Protein AF-A0A350Y421-F1 (afdb_monomer)

Radius of gyration: 22.88 Å; Cα contacts (8 Å, |Δi|>4): 45; chains: 1; bounding box: 44×40×57 Å

Solvent-accessible surface area (backbone atoms only — not comparable to full-atom values): 7308 Å² total; per-residue (Å²): 141,87,90,86,80,80,91,67,82,86,80,60,93,60,77,85,77,58,59,69,68,58,53,52,52,53,55,50,51,51,52,51,52,51,50,55,52,59,71,67,49,72,84,76,67,90,46,72,76,54,51,53,57,47,66,56,67,69,56,80,90,55,58,66,71,58,42,49,53,53,43,51,51,44,53,49,50,54,44,48,71,77,36,75,83,66,50,66,92,56,38,40,86,40,72,45,96,90,72,48,81,44,78,29,40,71,76,74,40,53,87,66,64,126

Secondary structure (DSSP, 8-state):
-------S----GGGGSS-HHHHHHHHHHHHHHHHHHHHHS------HHHHHHHHHH-SSS--HHHHHHHHHHHHHHHHHHH-TT--GGGEEEEE-TTS-EEEEETTTTGGG--

Structure (mmCIF, N/CA/C/O backbone):
data_AF-A0A350Y421-F1
#
_entry.id   AF-A0A350Y421-F1
#
loop_
_atom_site.group_PDB
_atom_site.id
_atom_site.type_symbol
_atom_site.label_atom_id
_atom_site.label_alt_id
_atom_site.label_comp_id
_atom_site.label_asym_id
_atom_site.label_entity_id
_atom_site.label_seq_id
_atom_site.pdbx_PDB_ins_code
_atom_site.Cartn_x
_atom_site.Cartn_y
_atom_site.Cartn_z
_atom_site.occupancy
_atom_site.B_iso_or_equiv
_atom_site.auth_seq_id
_atom_site.auth_comp_id
_atom_site.auth_asym_id
_atom_site.auth_atom_id
_atom_site.pdbx_PDB_model_num
ATOM 1 N N . MET A 1 1 ? 1.666 15.807 -2.727 1.00 31.38 1 MET A N 1
ATOM 2 C CA . MET A 1 1 ? 0.442 16.176 -1.986 1.00 31.38 1 MET A CA 1
ATOM 3 C C . MET A 1 1 ? 0.302 15.202 -0.826 1.00 31.38 1 MET A C 1
ATOM 5 O O . MET A 1 1 ? -0.153 14.091 -1.042 1.00 31.38 1 MET A O 1
ATOM 9 N N . GLY A 1 2 ? 0.818 15.556 0.352 1.00 42.97 2 GLY A N 1
ATOM 10 C CA . GLY A 1 2 ? 0.787 14.702 1.540 1.00 42.97 2 GLY A CA 1
ATOM 11 C C . GLY A 1 2 ? 0.057 15.430 2.656 1.00 42.97 2 GLY A C 1
ATOM 12 O O . GLY A 1 2 ? 0.582 16.403 3.187 1.00 42.97 2 GLY A O 1
ATOM 13 N N . VAL A 1 3 ? -1.148 14.978 2.982 1.00 51.91 3 VAL A N 1
ATOM 14 C CA . VAL A 1 3 ? -1.947 15.485 4.101 1.00 51.91 3 VAL A CA 1
ATOM 15 C C . VAL A 1 3 ? -2.237 14.326 5.038 1.00 51.91 3 VAL A C 1
ATOM 17 O O . VAL A 1 3 ? -3.290 13.714 4.974 1.00 51.91 3 VAL A O 1
ATOM 20 N N . LEU A 1 4 ? -1.248 14.008 5.872 1.00 46.06 4 LEU A N 1
ATOM 21 C CA . LEU A 1 4 ? -1.462 13.570 7.250 1.00 46.06 4 LEU A CA 1
ATOM 22 C C . LEU A 1 4 ? -0.124 13.685 7.991 1.00 46.06 4 LEU A C 1
ATOM 24 O O . LEU A 1 4 ? 0.655 12.744 8.111 1.00 46.06 4 LEU A O 1
ATOM 28 N N . LYS A 1 5 ? 0.190 14.898 8.434 1.00 49.25 5 LYS A N 1
ATOM 29 C CA . LYS A 1 5 ? 1.196 15.118 9.467 1.00 49.25 5 LYS A CA 1
ATOM 30 C C . LYS A 1 5 ? 0.503 15.922 10.557 1.00 49.25 5 LYS A C 1
ATOM 32 O O . LYS A 1 5 ? -0.093 16.947 10.250 1.00 49.25 5 LYS A O 1
ATOM 37 N N . TYR A 1 6 ? 0.617 15.442 11.792 1.00 49.97 6 TYR A N 1
ATOM 38 C CA . TYR A 1 6 ? 0.220 16.108 13.039 1.00 4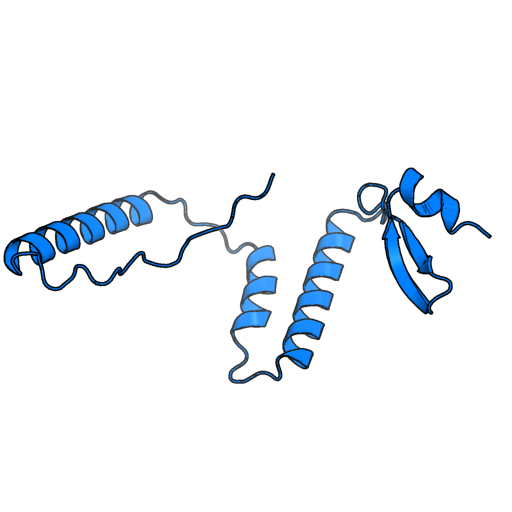9.97 6 TYR A CA 1
ATOM 39 C C . TYR A 1 6 ? -1.248 15.962 13.475 1.00 49.97 6 TYR A C 1
ATOM 41 O O . TYR A 1 6 ? -2.015 16.914 13.478 1.00 49.97 6 TYR A O 1
ATOM 49 N N . ALA A 1 7 ? -1.582 14.770 13.977 1.00 50.00 7 ALA A N 1
ATOM 50 C CA . ALA A 1 7 ? -2.584 14.595 15.035 1.00 50.00 7 ALA A CA 1
ATOM 51 C C . ALA A 1 7 ? -1.912 14.150 16.351 1.00 50.00 7 ALA A C 1
ATOM 53 O O . ALA A 1 7 ? -2.435 13.319 17.085 1.00 50.00 7 ALA A O 1
ATOM 54 N N . ALA A 1 8 ? -0.710 14.664 16.634 1.00 51.91 8 ALA A N 1
ATOM 55 C CA . ALA A 1 8 ? -0.136 14.559 17.970 1.00 51.91 8 ALA A CA 1
ATOM 56 C C . ALA A 1 8 ? -0.639 15.768 18.769 1.00 51.91 8 ALA A C 1
ATOM 58 O O . ALA A 1 8 ? -0.478 16.894 18.285 1.00 51.91 8 ALA A O 1
ATOM 59 N N . PRO A 1 9 ? -1.253 15.584 19.950 1.00 47.56 9 PRO A N 1
ATOM 60 C CA . PRO A 1 9 ? -1.621 16.718 20.777 1.00 47.56 9 PRO A CA 1
ATOM 61 C C . PRO A 1 9 ? -0.333 17.472 21.122 1.00 47.56 9 PRO A C 1
ATOM 63 O O . PRO A 1 9 ? 0.615 16.895 21.656 1.00 47.56 9 PRO A O 1
ATOM 66 N N . LEU A 1 10 ? -0.279 18.756 20.762 1.00 54.19 10 LEU A N 1
ATOM 67 C CA . LEU A 1 10 ? 0.818 19.671 21.078 1.00 54.19 10 LEU A CA 1
ATOM 68 C C . LEU A 1 10 ? 0.817 19.976 22.585 1.00 54.19 10 LEU A C 1
ATOM 70 O O . LEU A 1 10 ? 0.600 21.108 23.006 1.00 54.19 10 LEU A O 1
ATOM 74 N N . ILE A 1 11 ? 1.053 18.965 23.420 1.00 53.06 11 ILE A N 1
ATOM 75 C CA . ILE A 1 11 ? 1.320 19.154 24.845 1.00 53.06 11 ILE A CA 1
ATOM 76 C C . ILE A 1 11 ? 2.806 19.499 24.959 1.00 53.06 11 ILE A C 1
ATOM 78 O O . ILE A 1 11 ? 3.651 18.663 25.267 1.00 53.06 11 ILE A O 1
ATOM 82 N N . GLY A 1 12 ? 3.139 20.740 24.606 1.00 55.66 12 GLY A N 1
ATOM 83 C CA . GLY A 1 12 ? 4.460 21.299 24.869 1.00 55.66 12 GLY A CA 1
ATOM 84 C C . GLY A 1 12 ? 4.670 21.557 26.373 1.00 55.66 12 GLY A C 1
ATOM 85 O O . GLY A 1 12 ? 3.696 21.606 27.127 1.00 55.66 12 GLY A O 1
ATOM 86 N N . PRO A 1 13 ? 5.911 21.798 26.836 1.00 50.62 13 PRO A N 1
ATOM 87 C CA . PRO A 1 13 ? 6.268 21.957 28.256 1.00 50.62 13 PRO A CA 1
ATOM 88 C C . PRO A 1 13 ? 5.752 23.251 28.927 1.00 50.62 13 PRO A C 1
ATOM 90 O O . PRO A 1 13 ? 6.309 23.702 29.923 1.00 50.62 13 PRO A O 1
ATOM 93 N N . TRP A 1 14 ? 4.703 23.881 28.395 1.00 53.97 14 TRP A N 1
ATOM 94 C CA . TRP A 1 14 ? 4.178 25.175 28.851 1.00 53.97 14 TRP A CA 1
ATOM 95 C C . TRP A 1 14 ? 3.151 25.063 29.989 1.00 53.97 14 TRP A C 1
ATOM 97 O O . TRP A 1 14 ? 2.647 26.078 30.465 1.00 53.97 14 TRP A O 1
ATOM 107 N N . VAL A 1 15 ? 2.868 23.847 30.473 1.00 53.72 15 VAL A N 1
ATOM 108 C CA . VAL A 1 15 ? 1.918 23.583 31.576 1.00 53.72 15 VAL A CA 1
ATOM 109 C C . VAL A 1 15 ? 2.325 24.285 32.887 1.00 53.72 15 VAL A C 1
ATOM 111 O O . VAL A 1 15 ? 1.484 24.509 33.749 1.00 53.72 15 VAL A O 1
ATOM 114 N N . GLY A 1 16 ? 3.585 24.713 33.028 1.00 55.38 16 GLY A N 1
ATOM 115 C CA . GLY A 1 16 ? 4.054 25.470 34.194 1.00 55.38 16 GLY A CA 1
ATOM 116 C C . GLY A 1 16 ? 3.678 26.961 34.233 1.00 55.38 16 GLY A C 1
ATOM 117 O O . GLY A 1 16 ? 3.864 27.575 35.279 1.00 55.38 16 GLY A O 1
ATOM 118 N N . PHE A 1 17 ? 3.171 27.554 33.140 1.00 56.41 17 PHE A N 1
ATOM 119 C CA . PHE A 1 17 ? 2.982 29.015 33.022 1.00 56.41 17 PHE A CA 1
ATOM 120 C C . PHE A 1 17 ? 1.521 29.496 32.983 1.00 56.41 17 PHE A C 1
ATOM 122 O O . PHE A 1 17 ? 1.293 30.704 32.971 1.00 56.41 17 PHE A O 1
ATOM 129 N N . LEU A 1 18 ? 0.531 28.598 32.983 1.00 56.12 18 LEU A N 1
ATOM 130 C CA . LEU A 1 18 ? -0.888 28.967 32.899 1.00 56.12 18 LEU A CA 1
ATOM 131 C C . LEU A 1 18 ? -1.602 28.778 34.241 1.00 56.12 18 LEU A C 1
ATOM 133 O O . LEU A 1 18 ? -1.450 27.758 34.914 1.00 56.12 18 LEU A O 1
ATOM 137 N N . ASN A 1 19 ? -2.416 29.763 34.623 1.00 66.44 19 ASN A N 1
ATOM 138 C CA . ASN A 1 19 ? -3.286 29.678 35.790 1.00 66.44 19 ASN A CA 1
ATOM 139 C C . ASN A 1 19 ? -4.252 28.492 35.610 1.00 66.44 19 ASN A C 1
ATOM 141 O O . ASN A 1 19 ? -4.947 28.394 34.598 1.00 66.44 19 ASN A O 1
ATOM 145 N N . LYS A 1 20 ? -4.322 27.593 36.601 1.00 68.50 20 LYS A N 1
ATOM 146 C CA . LYS A 1 20 ? -5.156 26.375 36.579 1.00 68.50 20 LYS A CA 1
ATOM 147 C C . LYS A 1 20 ? -6.606 26.647 36.154 1.00 68.50 20 LYS A C 1
ATOM 149 O O . LYS A 1 20 ? -7.204 25.828 35.462 1.00 68.50 20 LYS A O 1
ATOM 154 N N . GLN A 1 21 ? -7.157 27.801 36.536 1.00 72.12 21 GLN A N 1
ATOM 155 C CA . GLN A 1 21 ? -8.521 28.194 36.173 1.00 72.12 21 GLN A CA 1
ATOM 156 C C . GLN A 1 21 ? -8.686 28.556 34.692 1.00 72.12 21 GLN A C 1
ATOM 158 O O . GLN A 1 21 ? -9.744 28.308 34.118 1.00 72.12 21 GLN A O 1
ATOM 163 N N . GLU A 1 22 ? -7.673 29.149 34.065 1.00 73.75 22 GLU A N 1
ATOM 164 C CA . GLU A 1 22 ? -7.706 29.493 32.639 1.00 73.75 22 GLU A CA 1
ATOM 165 C C . GLU A 1 22 ? -7.601 28.229 31.788 1.00 73.75 22 GLU A C 1
ATOM 167 O O . GLU A 1 22 ? -8.363 28.062 30.838 1.00 73.75 22 GLU A O 1
ATOM 172 N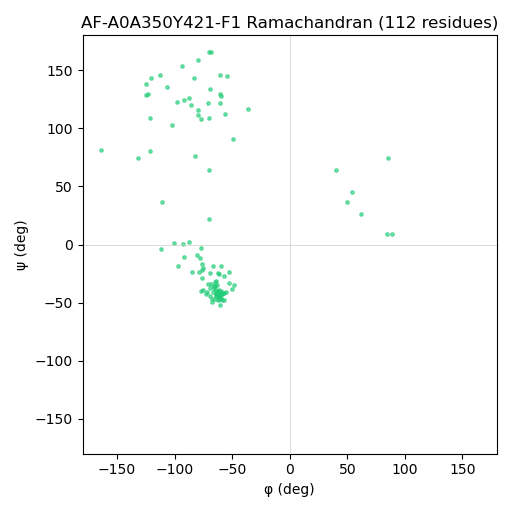 N . TYR A 1 23 ? -6.743 27.292 32.200 1.00 74.38 23 TYR A N 1
ATOM 173 C CA . TYR A 1 23 ? -6.631 25.984 31.562 1.00 74.38 23 TYR A CA 1
ATOM 174 C C . TYR A 1 23 ? -7.942 25.192 31.636 1.00 74.38 23 TYR A C 1
ATOM 176 O O . TYR A 1 23 ? -8.389 24.643 30.633 1.00 74.38 23 TYR A O 1
ATOM 184 N N . GLU A 1 24 ? -8.605 25.174 32.798 1.00 81.31 24 GLU A N 1
ATOM 185 C CA . GLU A 1 24 ? -9.884 24.473 32.955 1.00 81.31 24 GLU A CA 1
ATOM 186 C C . GLU A 1 24 ? -10.978 25.043 32.038 1.00 81.31 24 GLU A C 1
ATOM 188 O O . GLU A 1 24 ? -11.758 24.283 31.464 1.00 81.31 24 GLU A O 1
ATOM 193 N N . LYS A 1 25 ? -11.028 26.371 31.865 1.00 82.12 25 LYS A N 1
ATOM 194 C CA . LYS A 1 25 ? -11.990 27.022 30.961 1.00 82.12 25 LYS A CA 1
ATOM 195 C C . LYS A 1 25 ? -11.709 26.697 29.497 1.00 82.12 25 LYS A C 1
ATOM 197 O O . LYS A 1 25 ? -12.637 26.338 28.782 1.00 82.12 25 LYS A O 1
ATOM 202 N N . LE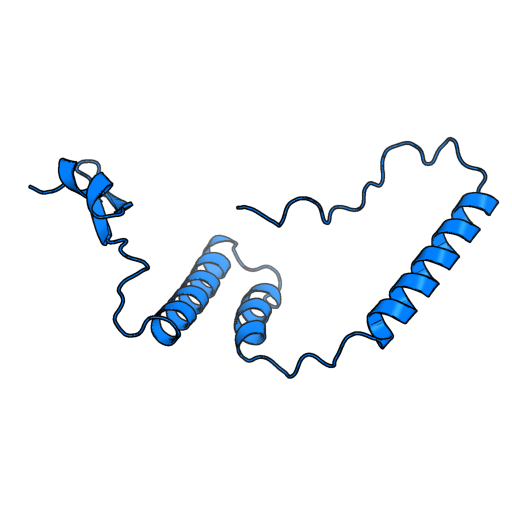U A 1 26 ? -10.448 26.790 29.071 1.00 81.81 26 LEU A N 1
ATOM 203 C CA . LEU A 1 26 ? -10.042 26.434 27.708 1.00 81.81 26 LEU A CA 1
ATOM 204 C C . LEU A 1 26 ? -10.392 24.975 27.401 1.00 81.81 26 LEU A C 1
ATOM 206 O O . LEU A 1 26 ? -11.053 24.691 26.409 1.00 81.81 26 LEU A O 1
ATOM 210 N N . PHE A 1 27 ? -10.051 24.069 28.315 1.00 83.12 27 PHE A N 1
ATOM 211 C CA . PHE A 1 27 ? -10.318 22.646 28.151 1.00 83.12 27 PHE A CA 1
ATOM 212 C C . PHE A 1 27 ? -11.821 22.325 28.095 1.00 83.12 27 PHE A C 1
ATOM 214 O O . PHE A 1 27 ? -12.251 21.490 27.301 1.00 83.12 27 PHE A O 1
ATOM 221 N N . LYS A 1 28 ? -12.646 23.003 28.905 1.00 86.12 28 LYS A N 1
ATOM 222 C CA . LYS A 1 28 ? -14.112 22.863 28.852 1.00 86.12 28 LYS A CA 1
ATOM 223 C C . LYS A 1 28 ? -14.690 23.336 27.518 1.00 86.12 28 LYS A C 1
ATOM 225 O O . LYS A 1 28 ? -15.522 22.626 26.957 1.00 86.12 28 LYS A O 1
ATOM 230 N N . ASN A 1 29 ? -14.221 24.472 27.006 1.00 86.75 29 ASN A N 1
ATOM 231 C CA . ASN A 1 29 ? -14.657 25.000 25.712 1.00 86.75 29 ASN A CA 1
ATOM 232 C C . ASN A 1 29 ? -14.285 24.052 24.563 1.00 86.75 29 ASN A C 1
ATOM 234 O O . ASN A 1 29 ? -15.115 23.787 23.697 1.00 86.75 29 ASN A O 1
ATOM 238 N N . ASP A 1 30 ? -13.071 23.495 24.581 1.00 82.69 30 ASP A N 1
ATOM 239 C CA . ASP A 1 30 ? -12.624 22.536 23.564 1.00 82.69 30 ASP A CA 1
ATOM 240 C C . ASP A 1 30 ? -13.476 21.261 23.574 1.00 82.69 30 ASP A C 1
ATOM 242 O O . ASP A 1 30 ? -13.855 20.751 22.519 1.00 82.69 30 ASP A O 1
ATOM 246 N N . ILE A 1 31 ? -13.833 20.756 24.762 1.00 92.12 31 ILE A N 1
ATOM 247 C CA . ILE A 1 31 ? -14.738 19.605 24.888 1.00 92.12 31 ILE A CA 1
ATOM 248 C C . ILE A 1 31 ? -16.113 19.921 24.297 1.00 92.12 31 ILE A C 1
ATOM 250 O O . ILE A 1 31 ? -16.692 19.074 23.617 1.00 92.12 31 ILE A O 1
ATOM 254 N N . GLU A 1 32 ? -16.662 21.101 24.578 1.00 91.00 32 GLU A N 1
ATOM 255 C CA . GLU A 1 32 ? -17.976 21.510 24.079 1.00 91.00 32 GLU A CA 1
ATOM 256 C C . GLU A 1 32 ? -17.979 21.638 22.553 1.00 91.00 32 GLU A C 1
ATOM 258 O O . GLU A 1 32 ? -18.820 21.031 21.889 1.00 91.00 32 GLU A O 1
ATOM 263 N N . LEU A 1 33 ? -16.962 22.296 21.993 1.00 90.56 33 LEU A N 1
ATOM 264 C CA . LEU A 1 33 ? -16.766 22.399 20.550 1.00 90.56 33 LEU A CA 1
ATOM 265 C C . LEU A 1 33 ? -16.661 21.018 19.892 1.00 90.56 33 LEU A C 1
ATOM 267 O O . LEU A 1 33 ? -17.330 20.748 18.895 1.00 90.56 33 LEU A O 1
ATOM 271 N N . MET A 1 34 ? -15.848 20.121 20.456 1.00 88.19 34 MET A N 1
ATOM 272 C CA . MET A 1 34 ? -15.667 18.777 19.907 1.00 88.19 34 MET A CA 1
ATOM 273 C C . MET A 1 34 ? -16.950 17.948 19.982 1.00 88.19 34 MET A C 1
ATOM 275 O O . MET A 1 34 ? -17.233 17.192 19.054 1.00 88.19 34 MET A O 1
ATOM 279 N N . LYS A 1 35 ? -17.761 18.110 21.036 1.00 88.81 35 LYS A N 1
ATOM 280 C CA . LYS A 1 35 ? -19.087 17.479 21.123 1.00 88.81 35 LYS A CA 1
ATOM 281 C C . LYS A 1 35 ? -20.029 17.992 20.043 1.00 88.81 35 LYS A C 1
ATOM 283 O O . LYS A 1 35 ? -20.703 17.183 19.412 1.00 88.81 35 LYS A O 1
ATOM 288 N N . GLU A 1 36 ? -20.068 19.301 19.808 1.00 91.00 36 GLU A N 1
ATOM 289 C CA . GLU A 1 36 ? -20.895 19.870 18.742 1.00 91.00 36 GLU A CA 1
ATOM 290 C C . GLU A 1 36 ? -20.443 19.410 17.356 1.00 91.00 36 GLU A C 1
ATOM 292 O O . GLU A 1 36 ? -21.279 19.078 16.515 1.00 91.00 36 GLU A O 1
ATOM 297 N N . MET A 1 37 ? -19.130 19.353 17.112 1.00 85.00 37 MET A N 1
ATOM 298 C CA . MET A 1 37 ? -18.589 18.824 15.861 1.00 85.00 37 MET A CA 1
ATOM 299 C C . MET A 1 37 ? -18.962 17.352 15.688 1.00 85.00 37 MET A C 1
ATOM 301 O O . MET A 1 37 ? -19.485 16.993 14.638 1.00 85.00 37 MET A O 1
ATOM 305 N N . ALA A 1 38 ? -18.771 16.524 16.720 1.00 83.62 38 ALA A N 1
ATOM 306 C CA . ALA A 1 38 ? -19.136 15.111 16.691 1.00 83.62 38 ALA A CA 1
ATOM 307 C C . ALA A 1 38 ? -20.637 14.900 16.436 1.00 83.62 38 ALA A C 1
ATOM 309 O O . ALA A 1 38 ? -20.998 14.032 15.652 1.00 83.62 38 ALA A O 1
ATOM 310 N N . ALA A 1 39 ? -21.502 15.727 17.030 1.00 85.81 39 ALA A N 1
ATOM 311 C CA . ALA A 1 39 ? -22.950 15.659 16.831 1.00 85.81 39 ALA A CA 1
ATOM 312 C C . ALA A 1 39 ? -23.402 16.076 15.419 1.00 85.81 39 ALA A C 1
ATOM 314 O O . ALA A 1 39 ? -24.481 15.684 14.981 1.00 85.81 39 ALA A O 1
ATOM 315 N N . LYS A 1 40 ? -22.607 16.893 14.715 1.00 87.31 40 LYS A N 1
ATOM 316 C CA . LYS A 1 40 ? -22.892 17.331 13.338 1.00 87.31 40 LYS A CA 1
ATOM 317 C C . LYS A 1 40 ? -22.281 16.427 12.273 1.00 87.31 40 LYS A C 1
ATOM 319 O O . LYS A 1 40 ? -22.588 16.611 11.094 1.00 87.31 40 LYS A O 1
ATOM 324 N N . LEU A 1 41 ? -21.400 15.503 12.648 1.00 79.19 41 LEU A N 1
ATOM 325 C CA . LEU A 1 41 ? -20.860 14.548 11.694 1.00 79.19 41 LEU A CA 1
ATOM 326 C C . LEU A 1 41 ? -21.978 13.583 11.276 1.00 79.19 41 LEU A C 1
ATOM 328 O O . LEU A 1 41 ? -22.716 13.103 12.135 1.00 79.19 41 LEU A O 1
ATOM 332 N N . PRO A 1 42 ? -22.138 13.314 9.969 1.00 78.12 42 PRO A N 1
ATOM 333 C CA . PRO A 1 42 ? -23.068 12.289 9.525 1.00 78.12 42 PRO A CA 1
ATOM 334 C C . PRO A 1 42 ? -22.643 10.941 10.109 1.00 78.12 42 PRO A C 1
ATOM 336 O O . PRO A 1 42 ? -21.443 10.668 10.211 1.00 78.12 42 PRO A O 1
ATOM 339 N N . ASP A 1 43 ? -23.615 10.087 10.434 1.00 72.44 43 ASP A N 1
ATOM 340 C CA . ASP A 1 43 ? -23.332 8.681 10.702 1.00 72.44 43 ASP A CA 1
ATOM 341 C C . ASP A 1 43 ? -22.624 8.119 9.471 1.00 72.44 43 ASP A C 1
ATOM 343 O O . ASP A 1 43 ? -23.196 8.050 8.381 1.00 72.44 43 ASP A O 1
ATOM 347 N N . ILE A 1 44 ? -21.345 7.783 9.628 1.00 63.72 44 ILE A N 1
ATOM 348 C CA . ILE A 1 44 ? -20.588 7.112 8.582 1.00 63.72 44 ILE A CA 1
ATOM 349 C C . ILE A 1 44 ? -21.188 5.704 8.533 1.00 63.72 44 ILE A C 1
ATOM 351 O O . ILE A 1 44 ? -21.007 4.958 9.500 1.00 63.72 44 ILE A O 1
ATOM 355 N N . PRO A 1 45 ? -21.946 5.335 7.478 1.00 59.53 45 PRO A N 1
ATOM 356 C CA . PRO A 1 45 ? -22.474 3.982 7.367 1.00 59.53 45 PRO A CA 1
ATOM 357 C C . PRO A 1 45 ? -21.304 3.009 7.473 1.00 59.53 45 PRO A C 1
ATOM 359 O O . PRO A 1 45 ? -20.218 3.349 7.002 1.00 59.53 45 PRO A O 1
ATOM 362 N N . ASP A 1 46 ? -21.527 1.847 8.100 1.00 54.69 46 ASP A N 1
ATOM 363 C CA . ASP A 1 46 ? -20.538 0.775 8.277 1.00 54.69 46 ASP A CA 1
ATOM 364 C C . ASP A 1 46 ? -19.873 0.481 6.930 1.00 54.69 46 ASP A C 1
ATOM 366 O O . ASP A 1 46 ? -20.385 -0.249 6.078 1.00 54.69 46 ASP A O 1
ATOM 370 N N . CYS A 1 47 ? -18.770 1.178 6.684 1.00 48.59 47 CYS A N 1
ATOM 371 C CA . CYS A 1 47 ? -18.084 1.127 5.422 1.00 48.59 47 CYS A CA 1
ATOM 372 C C . CYS A 1 47 ? -17.287 -0.161 5.517 1.00 48.59 47 CYS A C 1
ATOM 374 O O . CYS A 1 47 ? -16.421 -0.280 6.383 1.00 48.59 47 CYS A O 1
ATOM 376 N N . ASN A 1 48 ? -17.579 -1.146 4.669 1.00 54.41 48 ASN A N 1
ATOM 377 C CA . ASN A 1 48 ? -16.802 -2.389 4.649 1.00 54.41 48 ASN A CA 1
ATOM 378 C C . ASN A 1 48 ? -15.289 -2.112 4.498 1.00 54.41 48 ASN A C 1
ATOM 380 O O . ASN A 1 48 ? -14.476 -2.886 4.998 1.00 54.41 48 ASN A O 1
ATOM 384 N N . ASP A 1 49 ? -14.921 -0.957 3.932 1.00 51.94 49 ASP A N 1
ATOM 385 C CA . ASP A 1 49 ? -13.547 -0.458 3.841 1.00 51.94 49 ASP A CA 1
ATOM 386 C C . ASP A 1 49 ? -12.907 -0.169 5.225 1.00 51.94 49 ASP A C 1
ATOM 388 O O . ASP A 1 49 ? -11.704 -0.357 5.401 1.00 51.94 49 ASP A O 1
ATOM 392 N N . LEU A 1 50 ? -13.689 0.231 6.241 1.00 51.97 50 LEU A N 1
ATOM 393 C CA . LEU A 1 50 ? -13.223 0.446 7.622 1.00 51.97 50 LEU A CA 1
ATOM 394 C C . LEU A 1 50 ? -13.000 -0.868 8.384 1.00 51.97 50 LEU A C 1
ATOM 396 O O . LEU A 1 50 ? -12.135 -0.919 9.261 1.00 51.97 50 LEU A O 1
ATOM 400 N N . LYS A 1 51 ? -13.730 -1.941 8.046 1.00 50.19 51 LYS A N 1
ATOM 401 C CA . LYS A 1 51 ? -13.515 -3.265 8.659 1.00 50.19 51 LYS A CA 1
ATOM 402 C C . LYS A 1 51 ? -12.134 -3.815 8.346 1.00 50.19 51 LYS A C 1
ATOM 404 O O . LYS A 1 51 ? -11.535 -4.420 9.225 1.00 50.19 51 LYS A O 1
ATOM 409 N N . LEU A 1 52 ? -11.608 -3.536 7.153 1.00 50.12 52 LEU A N 1
ATOM 410 C CA . LEU A 1 52 ? -10.250 -3.912 6.756 1.00 50.12 52 LEU A CA 1
ATOM 411 C C . LEU A 1 52 ? -9.187 -3.311 7.691 1.00 50.12 52 LEU A C 1
ATOM 413 O O . LEU A 1 52 ? -8.241 -3.988 8.094 1.00 50.12 52 LEU A O 1
ATOM 417 N N . VAL A 1 53 ? -9.370 -2.041 8.062 1.00 50.81 53 VAL A N 1
ATOM 418 C CA . VAL A 1 53 ? -8.464 -1.305 8.956 1.00 50.81 53 VAL A CA 1
ATOM 419 C C . VAL A 1 53 ? -8.659 -1.749 10.408 1.00 50.81 53 VAL A C 1
ATOM 421 O O . VAL A 1 53 ? -7.684 -1.945 11.130 1.00 50.81 53 VAL A O 1
ATOM 424 N N . ALA A 1 54 ? -9.905 -1.992 10.823 1.00 49.22 54 ALA A N 1
ATOM 425 C CA . ALA A 1 54 ? -10.230 -2.470 12.164 1.00 49.22 54 ALA A CA 1
ATOM 426 C C . ALA A 1 54 ? -9.699 -3.892 12.430 1.00 49.22 54 ALA A C 1
ATOM 428 O O . ALA A 1 54 ? -9.186 -4.168 13.513 1.00 49.22 54 ALA A O 1
ATOM 429 N N . THR A 1 55 ? -9.733 -4.797 11.444 1.00 50.16 55 THR A N 1
ATOM 430 C CA . THR A 1 55 ? -9.133 -6.135 11.592 1.00 50.16 55 THR A CA 1
ATOM 431 C C . THR A 1 55 ? -7.626 -6.096 11.842 1.00 50.16 55 THR A C 1
ATOM 433 O O . THR A 1 55 ? -7.105 -7.008 12.478 1.00 50.16 55 THR A O 1
ATOM 436 N N . ALA A 1 56 ? -6.931 -5.040 11.408 1.00 49.72 56 ALA A N 1
ATOM 437 C CA . ALA A 1 56 ? -5.512 -4.859 11.701 1.00 49.72 56 ALA A CA 1
ATOM 438 C C . ALA A 1 56 ? -5.255 -4.329 13.127 1.00 49.72 56 ALA A C 1
ATOM 440 O O . ALA A 1 56 ? -4.180 -4.565 13.667 1.00 49.72 56 ALA A O 1
ATOM 441 N N . SER A 1 57 ? -6.223 -3.646 13.756 1.00 45.00 57 SER A N 1
ATOM 442 C CA . SER A 1 57 ? -6.036 -3.003 15.067 1.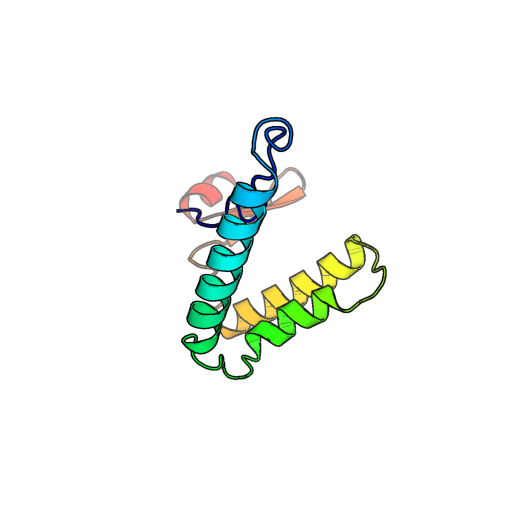00 45.00 57 SER A CA 1
ATOM 443 C C . SER A 1 57 ? -6.521 -3.815 16.275 1.00 45.00 57 SER A C 1
ATOM 445 O O . SER A 1 57 ? -6.135 -3.496 17.394 1.00 45.00 57 SER A O 1
ATOM 447 N N . TYR A 1 58 ? -7.383 -4.826 16.092 1.00 43.59 58 TYR A N 1
ATOM 448 C CA . TYR A 1 58 ? -8.002 -5.580 17.203 1.00 43.59 58 TYR A CA 1
ATOM 449 C C . TYR A 1 58 ? -7.265 -6.852 17.640 1.00 43.59 58 TYR A C 1
ATOM 451 O O . TYR A 1 58 ? -7.716 -7.523 18.570 1.00 43.59 58 TYR A O 1
ATOM 459 N N . LEU A 1 59 ? -6.140 -7.201 17.019 1.00 43.62 59 LEU A N 1
ATOM 460 C CA . LEU A 1 59 ? -5.306 -8.270 17.554 1.00 43.62 59 LEU A CA 1
ATOM 461 C C . LEU A 1 59 ? -4.480 -7.687 18.700 1.00 43.62 59 LEU A C 1
ATOM 463 O O . LEU A 1 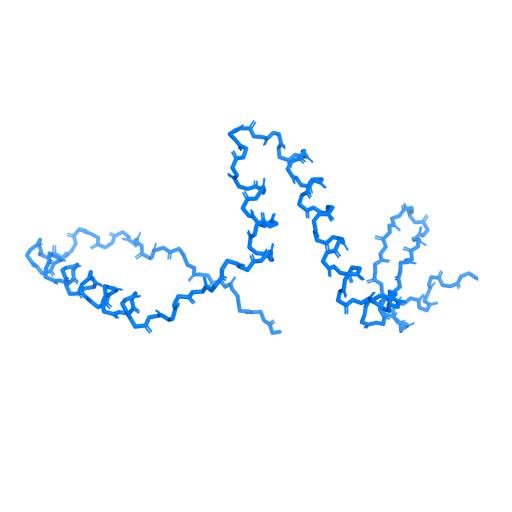59 ? -3.646 -6.815 18.501 1.00 43.62 59 LEU A O 1
ATOM 467 N N . ALA A 1 60 ? -4.792 -8.121 19.917 1.00 46.38 60 ALA A N 1
ATOM 468 C CA . ALA A 1 60 ? -3.959 -7.909 21.085 1.00 46.38 60 ALA A CA 1
ATOM 469 C C . ALA A 1 60 ? -2.590 -8.567 20.847 1.00 46.38 60 ALA A C 1
ATOM 471 O O . ALA A 1 60 ? -2.531 -9.722 20.435 1.00 46.38 60 ALA A O 1
ATOM 472 N N . ASP A 1 61 ? -1.533 -7.791 21.076 1.00 50.91 61 ASP A N 1
ATOM 473 C CA . ASP A 1 61 ? -0.114 -8.134 20.908 1.00 50.91 61 ASP A CA 1
ATOM 474 C C . ASP A 1 61 ? 0.235 -8.979 19.665 1.00 50.91 61 ASP A C 1
ATOM 476 O O . ASP A 1 61 ? 0.645 -10.139 19.766 1.00 50.91 61 ASP A O 1
ATOM 480 N N . PRO A 1 62 ? 0.031 -8.437 18.459 1.00 45.47 62 PRO A N 1
ATOM 481 C CA . PRO A 1 62 ? 0.357 -9.144 17.247 1.00 45.47 62 PRO A CA 1
ATOM 482 C C . PRO A 1 62 ? 1.789 -8.785 16.844 1.00 45.47 62 PRO A C 1
ATOM 484 O O . PRO A 1 62 ? 2.126 -7.611 16.683 1.00 45.47 62 PRO A O 1
ATOM 487 N N . ASP A 1 63 ? 2.617 -9.819 16.693 1.00 47.91 63 ASP A N 1
ATOM 488 C CA . ASP A 1 63 ? 3.932 -9.744 16.058 1.00 47.91 63 ASP A CA 1
ATOM 489 C C . ASP A 1 63 ? 3.868 -8.747 14.882 1.00 47.91 63 ASP A C 1
ATOM 491 O O . ASP A 1 63 ? 3.042 -8.953 13.978 1.00 47.91 63 ASP A O 1
ATOM 495 N N . PRO A 1 64 ? 4.624 -7.630 14.920 1.00 51.34 64 PRO A N 1
ATOM 496 C CA . PRO A 1 64 ? 4.495 -6.554 13.940 1.00 51.34 64 PRO A CA 1
ATOM 497 C C . PRO A 1 64 ? 4.606 -7.073 12.501 1.00 51.34 64 PRO A C 1
ATOM 499 O O . PRO A 1 64 ? 3.863 -6.611 11.632 1.00 51.34 64 PRO A O 1
ATOM 502 N N . ASP A 1 65 ? 5.412 -8.115 12.284 1.00 54.72 65 ASP A N 1
ATOM 503 C CA . ASP A 1 65 ? 5.597 -8.759 10.983 1.00 54.72 65 ASP A CA 1
ATOM 504 C C . ASP A 1 65 ? 4.323 -9.501 10.511 1.00 54.72 65 ASP A C 1
ATOM 506 O O . ASP A 1 65 ? 3.993 -9.532 9.319 1.00 54.72 65 ASP A O 1
ATOM 510 N N . TYR A 1 66 ? 3.545 -10.073 11.438 1.00 52.34 66 TYR A N 1
ATOM 511 C CA . TYR A 1 66 ? 2.296 -10.781 11.135 1.00 52.34 66 TYR A CA 1
ATOM 512 C C . TYR A 1 66 ? 1.133 -9.821 10.838 1.00 52.34 66 TYR A C 1
ATOM 514 O O . TYR A 1 66 ? 0.348 -10.063 9.909 1.00 52.34 66 TYR A O 1
ATOM 522 N N . VAL A 1 67 ? 1.033 -8.713 11.587 1.00 54.84 67 VAL A N 1
ATOM 523 C CA . VAL A 1 67 ? 0.044 -7.646 11.325 1.00 54.84 67 VAL A CA 1
ATOM 524 C C . VAL A 1 67 ? 0.275 -7.038 9.959 1.00 54.84 67 VAL A C 1
ATOM 526 O O . VAL A 1 67 ? -0.679 -6.828 9.207 1.00 54.84 67 VAL A O 1
ATOM 529 N N . GLU A 1 68 ? 1.543 -6.785 9.632 1.00 63.47 68 GLU A N 1
ATOM 530 C CA . GLU A 1 68 ? 1.929 -6.175 8.372 1.00 63.47 68 GLU A CA 1
ATOM 531 C C . GLU A 1 68 ? 1.486 -7.059 7.203 1.00 63.47 68 GLU A C 1
ATOM 533 O O . GLU A 1 68 ? 0.814 -6.587 6.286 1.00 63.47 68 GLU A O 1
ATOM 538 N N . GLY A 1 69 ? 1.702 -8.376 7.289 1.00 73.50 69 GLY A N 1
ATOM 539 C CA . GLY A 1 69 ? 1.226 -9.316 6.275 1.00 73.50 69 GLY A CA 1
ATOM 540 C C . GLY A 1 69 ? -0.299 -9.314 6.087 1.00 73.50 69 GLY A C 1
ATOM 541 O O . GLY A 1 69 ? -0.779 -9.373 4.951 1.00 73.50 69 GLY A O 1
ATOM 542 N N . ALA A 1 70 ? -1.082 -9.254 7.169 1.00 76.81 70 ALA A N 1
ATOM 543 C CA . ALA A 1 70 ? -2.547 -9.227 7.093 1.00 76.81 70 ALA A CA 1
ATOM 544 C C . ALA A 1 70 ? -3.077 -7.908 6.511 1.00 76.81 70 ALA A C 1
ATOM 546 O O . ALA A 1 70 ? -3.927 -7.929 5.617 1.00 76.81 70 ALA A O 1
ATOM 547 N N . ALA A 1 71 ? -2.525 -6.777 6.953 1.00 76.81 71 ALA A N 1
ATOM 548 C CA . ALA A 1 71 ? -2.864 -5.459 6.433 1.00 76.81 71 ALA A CA 1
ATOM 549 C C . ALA A 1 71 ? -2.505 -5.326 4.943 1.00 76.81 71 ALA A C 1
ATOM 551 O O . ALA A 1 71 ? -3.307 -4.813 4.162 1.00 76.81 71 ALA A O 1
ATOM 552 N N . LEU A 1 72 ? -1.354 -5.861 4.517 1.00 80.06 72 LEU A N 1
ATOM 553 C CA . LEU A 1 72 ? -0.942 -5.881 3.109 1.00 80.06 72 LEU A CA 1
ATOM 554 C C . LEU A 1 72 ? -1.871 -6.736 2.236 1.00 80.06 72 LEU A C 1
ATOM 556 O O . LEU A 1 72 ? -2.146 -6.359 1.096 1.00 80.06 72 LEU A O 1
ATOM 560 N N . ARG A 1 73 ? -2.401 -7.854 2.755 1.00 83.88 73 ARG A N 1
ATOM 561 C CA . ARG A 1 73 ? -3.423 -8.651 2.049 1.00 83.88 73 ARG A CA 1
ATOM 562 C C . ARG A 1 73 ? -4.740 -7.889 1.907 1.00 83.88 73 ARG A C 1
ATOM 564 O O . ARG A 1 73 ? -5.326 -7.919 0.829 1.00 83.88 73 ARG A O 1
ATOM 571 N N . GLY A 1 74 ? -5.161 -7.171 2.948 1.00 85.81 74 GLY A N 1
ATOM 572 C CA . GLY A 1 74 ? -6.321 -6.281 2.876 1.00 85.81 74 GLY A CA 1
ATOM 573 C C . GLY A 1 74 ? -6.123 -5.184 1.829 1.00 85.81 74 GLY A C 1
ATOM 574 O O . GLY A 1 74 ? -6.924 -5.044 0.908 1.00 85.81 74 GLY A O 1
ATOM 575 N N . LEU A 1 75 ? -5.003 -4.460 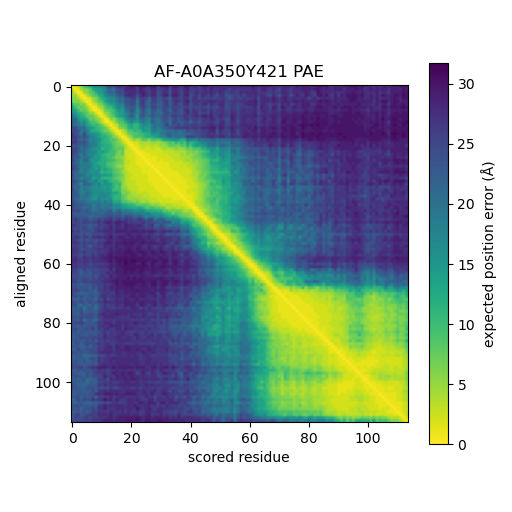1.897 1.00 82.94 75 LEU A N 1
ATOM 576 C CA . LEU A 1 75 ? -4.662 -3.437 0.908 1.00 82.94 75 LEU A CA 1
ATOM 577 C C . LEU A 1 75 ? -4.649 -4.007 -0.516 1.00 82.94 75 LEU A C 1
ATOM 579 O O . LEU A 1 75 ? -5.152 -3.369 -1.437 1.00 82.94 75 LEU A O 1
ATOM 583 N N . ARG A 1 76 ? -4.112 -5.218 -0.704 1.00 84.69 76 ARG A N 1
ATOM 584 C CA . ARG A 1 76 ? -4.119 -5.885 -2.006 1.00 84.69 76 ARG A CA 1
ATOM 585 C C . ARG A 1 76 ? -5.538 -6.138 -2.510 1.00 84.69 76 ARG A C 1
ATOM 587 O O . ARG A 1 76 ? -5.812 -5.816 -3.661 1.00 84.69 76 ARG A O 1
ATOM 594 N N . GLN A 1 77 ? -6.417 -6.657 -1.658 1.00 88.38 77 GLN A N 1
ATOM 595 C CA . GLN A 1 77 ? -7.814 -6.898 -2.008 1.00 88.38 77 GLN A CA 1
ATOM 596 C C . GLN A 1 77 ? -8.525 -5.598 -2.406 1.00 88.38 77 GLN A C 1
ATOM 598 O O . GLN A 1 77 ? -9.164 -5.551 -3.453 1.00 88.38 77 GLN A O 1
ATOM 603 N N . LEU A 1 78 ? -8.348 -4.524 -1.629 1.00 87.56 78 LEU A N 1
ATOM 604 C CA . LEU A 1 78 ? -8.918 -3.214 -1.952 1.00 87.56 78 LEU A CA 1
ATOM 605 C C . LEU A 1 78 ? -8.445 -2.717 -3.324 1.00 87.56 78 LEU A C 1
ATOM 607 O O . LEU A 1 78 ? -9.229 -2.175 -4.101 1.00 87.56 78 LEU A O 1
ATOM 611 N N . LEU A 1 79 ? -7.161 -2.892 -3.637 1.00 85.56 79 LEU A N 1
ATOM 612 C CA . LEU A 1 79 ? -6.634 -2.485 -4.933 1.00 85.56 79 LEU A CA 1
ATOM 613 C C . LEU A 1 79 ? -7.154 -3.365 -6.076 1.00 85.56 79 LEU A C 1
ATOM 615 O O . LEU A 1 79 ? -7.450 -2.825 -7.135 1.00 85.56 79 LEU A O 1
ATOM 619 N N . ASP A 1 80 ? -7.313 -4.674 -5.869 1.00 87.81 80 ASP A N 1
ATOM 620 C CA . ASP A 1 80 ? -7.908 -5.570 -6.869 1.00 87.81 80 ASP A CA 1
ATOM 621 C C . ASP A 1 80 ? -9.392 -5.215 -7.135 1.00 87.81 80 ASP A C 1
ATOM 623 O O . ASP A 1 80 ? -9.862 -5.324 -8.267 1.00 87.81 80 ASP A O 1
ATOM 627 N N . GLU A 1 81 ? -10.122 -4.718 -6.130 1.00 88.38 81 GLU A N 1
ATOM 628 C CA . GLU A 1 81 ? -11.499 -4.224 -6.285 1.00 88.38 81 GLU A CA 1
ATOM 629 C C . GLU A 1 81 ? -11.575 -2.880 -7.029 1.00 88.38 81 GLU A C 1
ATOM 631 O O . GLU A 1 81 ? -12.456 -2.677 -7.869 1.00 88.38 81 GLU A O 1
ATOM 636 N N . LYS A 1 82 ? -10.676 -1.937 -6.717 1.00 87.62 82 LYS A N 1
ATOM 637 C CA . LYS A 1 82 ? -10.689 -0.581 -7.301 1.00 87.62 82 LYS A CA 1
ATOM 638 C C . LYS A 1 82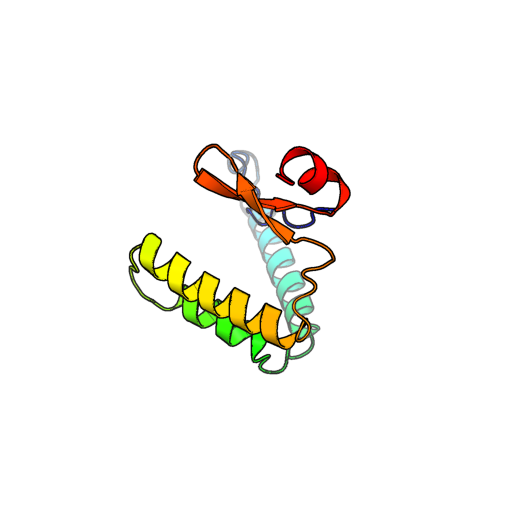 ? -9.979 -0.494 -8.651 1.00 87.62 82 LYS A C 1
ATOM 640 O O . LYS A 1 82 ? -10.301 0.394 -9.439 1.00 87.62 82 LYS A O 1
ATOM 645 N N . ASP A 1 83 ? -9.054 -1.404 -8.932 1.00 89.62 83 ASP A N 1
ATOM 646 C CA . ASP A 1 83 ? -8.350 -1.529 -10.207 1.00 89.62 83 ASP A CA 1
ATOM 647 C C . ASP A 1 83 ? -8.349 -2.990 -10.699 1.00 89.62 83 ASP A C 1
ATOM 649 O O . ASP A 1 83 ? -7.315 -3.663 -10.679 1.00 89.62 83 ASP A O 1
ATOM 653 N N . PRO A 1 84 ? -9.498 -3.490 -11.200 1.00 88.56 84 PRO A N 1
ATOM 654 C CA . PRO A 1 84 ? -9.615 -4.873 -11.671 1.00 88.56 84 PRO A CA 1
ATOM 655 C C . PRO A 1 84 ? -8.696 -5.199 -12.851 1.00 88.56 84 PRO A C 1
ATOM 657 O O . PRO A 1 84 ? -8.352 -6.354 -13.086 1.00 88.56 84 PRO A O 1
ATOM 660 N N . GLN A 1 85 ? -8.315 -4.178 -13.622 1.00 87.50 85 GLN A N 1
ATOM 661 C CA . GLN A 1 85 ? -7.389 -4.317 -14.744 1.00 87.50 85 GLN A CA 1
ATOM 662 C C . GLN A 1 85 ? -5.930 -4.360 -14.287 1.00 87.50 85 GLN A C 1
ATOM 664 O O . GLN A 1 85 ? -5.057 -4.661 -15.100 1.00 87.50 85 GLN A O 1
ATOM 669 N N . GLN A 1 86 ? -5.666 -4.085 -13.004 1.00 86.44 86 GLN A N 1
ATOM 670 C CA . GLN A 1 86 ? -4.336 -4.099 -12.412 1.00 86.44 86 G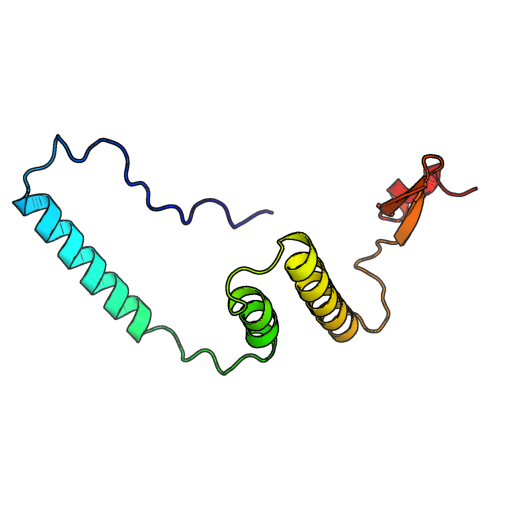LN A CA 1
ATOM 671 C C . GLN A 1 86 ? -3.368 -3.201 -13.195 1.00 86.44 86 GLN A C 1
ATOM 673 O O . GLN A 1 86 ? -2.236 -3.579 -13.508 1.00 86.44 86 GLN A O 1
ATOM 678 N N . ASN A 1 87 ? -3.832 -1.998 -13.536 1.00 86.12 87 ASN A N 1
ATOM 679 C CA . ASN A 1 87 ? -3.026 -0.977 -14.195 1.00 86.12 87 ASN A CA 1
ATOM 680 C C . ASN A 1 87 ? -2.062 -0.283 -13.214 1.00 86.12 87 ASN A C 1
ATOM 682 O O . ASN A 1 87 ? -1.071 0.306 -13.647 1.00 86.12 87 ASN A O 1
ATOM 686 N N . TRP A 1 88 ? -2.354 -0.324 -11.911 1.00 86.12 88 TRP A N 1
ATOM 687 C CA . TRP A 1 88 ? -1.602 0.253 -10.792 1.00 86.12 88 TRP A CA 1
ATOM 688 C C . TRP A 1 88 ? -1.233 1.722 -11.008 1.00 86.12 88 TRP A C 1
ATOM 690 O O . TRP A 1 88 ? -0.123 2.152 -10.696 1.00 86.12 88 TRP A O 1
ATOM 700 N N . GLY A 1 89 ? -2.128 2.495 -11.631 1.00 84.25 89 GLY A N 1
ATOM 701 C CA . GLY A 1 89 ? -1.848 3.889 -11.995 1.00 84.25 89 GLY A CA 1
ATOM 702 C C . GLY A 1 89 ? -0.686 4.053 -12.989 1.00 84.25 89 GLY A C 1
ATOM 703 O O . GLY A 1 89 ? -0.014 5.082 -12.986 1.00 84.25 89 GLY A O 1
ATOM 704 N N . GLY A 1 90 ? -0.415 3.038 -13.817 1.00 86.44 90 GLY A N 1
ATOM 705 C CA . GLY A 1 90 ? 0.691 3.012 -14.780 1.00 86.44 90 GLY A CA 1
ATOM 706 C C . GLY A 1 90 ? 2.032 2.560 -14.192 1.00 86.44 90 GLY A C 1
ATOM 707 O O . GLY A 1 90 ? 3.063 2.674 -14.864 1.00 86.44 90 GLY A O 1
ATOM 708 N N . LEU A 1 91 ? 2.039 2.063 -12.951 1.00 90.19 91 LEU A N 1
ATOM 709 C CA . LEU A 1 91 ? 3.211 1.466 -12.320 1.00 90.19 91 LEU A CA 1
ATOM 710 C C . LEU A 1 91 ? 3.360 0.001 -12.732 1.00 90.19 91 LEU A C 1
ATOM 712 O O . LEU A 1 91 ? 2.392 -0.745 -12.862 1.00 90.19 91 LEU A O 1
ATOM 716 N N . LYS A 1 92 ? 4.606 -0.430 -12.903 1.00 87.88 92 LYS A N 1
ATOM 717 C CA . LYS A 1 92 ? 4.959 -1.814 -13.206 1.00 87.88 92 LYS A CA 1
ATOM 718 C C . LYS A 1 92 ? 5.941 -2.338 -12.179 1.00 87.88 92 LYS A C 1
ATOM 720 O O . LYS A 1 92 ? 6.884 -1.642 -11.808 1.00 87.88 92 LYS A O 1
ATOM 725 N N . LYS A 1 93 ? 5.725 -3.584 -11.761 1.00 90.00 93 LYS A N 1
ATOM 726 C CA . LYS A 1 93 ? 6.667 -4.338 -10.939 1.00 90.00 93 LYS A CA 1
ATOM 727 C C . LYS A 1 93 ? 7.888 -4.707 -11.788 1.00 90.00 93 LYS A C 1
ATOM 729 O O . LYS A 1 93 ? 7.745 -5.369 -12.812 1.00 90.00 93 LYS A O 1
ATOM 734 N N . VAL A 1 94 ? 9.068 -4.276 -11.363 1.00 90.56 94 VAL A N 1
ATOM 735 C CA . VAL A 1 94 ? 10.359 -4.483 -12.030 1.00 90.56 94 VAL A CA 1
ATOM 736 C C . VAL A 1 94 ? 11.298 -5.177 -11.050 1.00 90.56 94 VAL A C 1
ATOM 738 O O . VAL A 1 94 ? 11.423 -4.731 -9.912 1.00 90.56 94 VAL A O 1
ATOM 741 N N . LEU A 1 95 ? 11.934 -6.266 -11.486 1.00 91.19 95 LEU A N 1
ATOM 742 C CA . LEU A 1 95 ? 13.020 -6.908 -10.747 1.00 91.19 95 LEU A CA 1
ATOM 743 C C . LEU A 1 95 ? 14.327 -6.204 -11.109 1.00 91.19 95 LEU A C 1
ATOM 745 O O . LEU A 1 95 ? 14.697 -6.162 -12.282 1.00 91.19 95 LEU A O 1
ATOM 749 N N . THR A 1 96 ? 15.002 -5.629 -10.123 1.00 89.06 96 THR A N 1
ATOM 750 C CA . THR A 1 96 ? 16.288 -4.972 -10.339 1.00 89.06 96 THR A CA 1
ATOM 751 C C . THR A 1 96 ? 17.423 -6.003 -10.406 1.00 89.06 96 THR A C 1
ATOM 753 O O . THR A 1 96 ? 17.266 -7.113 -9.887 1.00 89.06 96 THR A O 1
ATOM 756 N N . PRO A 1 97 ? 18.581 -5.672 -11.010 1.00 89.25 97 PRO A N 1
ATOM 757 C CA . PRO A 1 97 ? 19.751 -6.555 -11.030 1.00 89.25 97 PRO A CA 1
ATOM 758 C C . PRO A 1 97 ? 20.240 -6.951 -9.632 1.00 89.25 97 PRO A C 1
ATOM 760 O O . PRO A 1 97 ? 20.806 -8.025 -9.456 1.00 89.25 97 PRO A O 1
ATOM 763 N N . GLU A 1 98 ? 19.986 -6.107 -8.629 1.00 90.12 98 GLU A N 1
ATOM 764 C CA . GLU A 1 98 ? 20.309 -6.369 -7.224 1.00 90.12 98 GLU A CA 1
ATOM 765 C C . GLU A 1 98 ? 19.324 -7.346 -6.552 1.00 90.12 98 GLU A C 1
ATOM 767 O O . GLU A 1 98 ? 19.507 -7.692 -5.388 1.00 90.12 98 GLU A O 1
ATOM 772 N N . GLY A 1 99 ? 18.277 -7.789 -7.258 1.00 88.31 99 GLY A N 1
ATOM 773 C CA . GLY A 1 99 ? 17.292 -8.757 -6.770 1.00 88.31 99 GLY A CA 1
ATOM 774 C C . GLY A 1 99 ? 16.090 -8.150 -6.040 1.00 88.31 99 GLY A C 1
ATOM 775 O O . GLY A 1 99 ? 15.288 -8.892 -5.476 1.00 88.31 99 GLY A O 1
ATOM 776 N N . ASN A 1 100 ? 15.927 -6.823 -6.054 1.00 87.94 100 ASN A N 1
ATOM 777 C CA . ASN A 1 100 ? 14.809 -6.145 -5.396 1.00 87.94 100 ASN A CA 1
ATOM 778 C C . ASN A 1 100 ? 13.637 -5.918 -6.356 1.00 87.94 100 ASN A C 1
ATOM 780 O O . ASN A 1 100 ? 13.823 -5.764 -7.561 1.00 87.94 100 ASN A O 1
ATOM 784 N N . TYR A 1 101 ? 12.418 -5.835 -5.821 1.00 89.56 101 TYR A N 1
ATOM 785 C CA . TYR A 1 101 ? 11.247 -5.446 -6.606 1.00 89.56 101 TYR A CA 1
ATOM 786 C C . TYR A 1 101 ? 10.919 -3.967 -6.414 1.00 89.56 101 TYR A C 1
ATOM 788 O O . TYR A 1 101 ? 10.625 -3.532 -5.303 1.00 89.56 101 TYR A O 1
ATOM 796 N N . LEU A 1 102 ? 10.895 -3.215 -7.513 1.00 90.31 102 LEU A N 1
ATOM 797 C CA . LEU A 1 102 ? 10.462 -1.819 -7.546 1.00 90.31 102 LEU A CA 1
ATOM 798 C C . LEU A 1 102 ? 9.161 -1.672 -8.338 1.00 90.31 102 LEU A C 1
ATOM 800 O O . LEU A 1 102 ? 8.945 -2.366 -9.330 1.00 90.31 102 LEU A O 1
ATOM 804 N N . TRP A 1 103 ? 8.305 -0.739 -7.924 1.00 89.75 103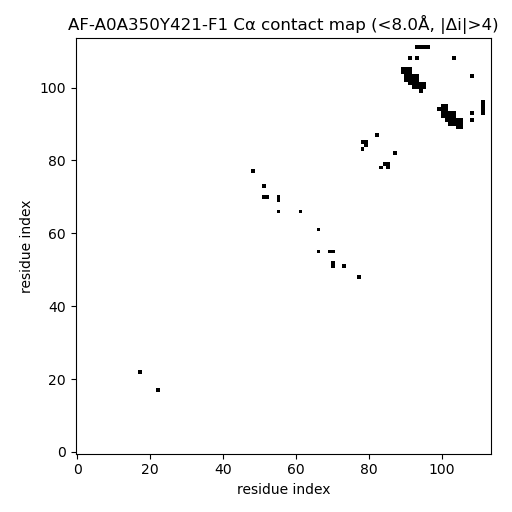 TRP A N 1
ATOM 805 C CA . TRP A 1 103 ? 7.113 -0.334 -8.672 1.00 89.75 103 TRP A CA 1
ATOM 806 C C . TRP A 1 103 ? 7.386 0.996 -9.365 1.00 89.75 103 TRP A C 1
ATOM 808 O O . TRP A 1 103 ? 7.401 2.047 -8.729 1.00 89.75 103 TRP A O 1
ATOM 818 N N . LEU A 1 104 ? 7.646 0.946 -10.669 1.00 92.06 104 LEU A N 1
ATOM 819 C CA . LEU A 1 104 ? 8.129 2.088 -11.441 1.00 92.06 104 LEU A CA 1
ATOM 820 C C . LEU A 1 104 ? 7.161 2.425 -12.569 1.00 92.06 104 LEU A C 1
ATOM 822 O O . LEU A 1 104 ? 6.601 1.536 -13.210 1.00 92.06 104 LEU A O 1
ATOM 826 N N . CYS A 1 105 ? 6.989 3.715 -12.851 1.00 92.12 105 CYS A N 1
ATOM 827 C CA . CYS A 1 105 ? 6.274 4.128 -14.053 1.00 92.12 105 CYS A CA 1
ATOM 828 C C . CYS A 1 105 ? 7.091 3.780 -15.306 1.00 92.12 105 CYS A C 1
ATOM 830 O O . CYS A 1 105 ? 8.294 3.517 -15.242 1.00 92.12 105 CYS A O 1
ATOM 832 N N . HIS A 1 106 ? 6.450 3.834 -16.471 1.00 89.31 106 HIS A N 1
ATOM 833 C CA . HIS A 1 106 ? 7.083 3.494 -17.746 1.00 89.31 106 HIS A CA 1
ATOM 834 C C . HIS A 1 106 ? 8.427 4.178 -18.016 1.00 89.31 106 HIS A C 1
ATOM 836 O O . HIS A 1 106 ? 9.322 3.536 -18.565 1.00 89.31 106 HIS A O 1
ATOM 842 N N . HIS A 1 107 ? 8.567 5.446 -17.629 1.00 92.00 107 HIS A N 1
ATOM 843 C CA . HIS A 1 107 ? 9.800 6.207 -17.804 1.00 92.00 107 HIS A CA 1
ATOM 844 C C . HIS A 1 107 ? 10.934 5.667 -16.918 1.00 92.00 107 HIS A C 1
ATOM 846 O O . HIS A 1 107 ? 12.008 5.351 -17.420 1.00 92.00 107 HIS A O 1
ATOM 852 N N . HIS A 1 108 ? 10.674 5.472 -15.621 1.00 92.06 108 HIS A N 1
ATOM 853 C CA . HIS A 1 108 ? 11.679 4.994 -14.663 1.00 92.06 108 HIS A CA 1
ATOM 854 C C . HIS A 1 108 ? 11.987 3.499 -14.793 1.00 92.06 108 HIS A C 1
ATOM 856 O O . HIS A 1 108 ? 13.047 3.056 -14.370 1.00 92.06 108 HIS A O 1
ATOM 862 N N . ALA A 1 109 ? 11.093 2.718 -15.401 1.00 91.25 109 ALA A N 1
ATOM 863 C CA . ALA A 1 109 ? 11.345 1.314 -15.708 1.00 91.25 109 ALA A CA 1
ATOM 864 C C . ALA A 1 109 ? 12.274 1.119 -16.922 1.00 91.25 109 ALA A C 1
ATOM 866 O O . ALA A 1 109 ? 12.784 0.019 -17.116 1.00 91.25 109 ALA A O 1
ATOM 867 N N . ALA A 1 110 ? 12.481 2.142 -17.761 1.00 90.19 110 ALA A N 1
ATOM 868 C CA . ALA A 1 110 ? 13.242 2.017 -19.006 1.00 90.19 110 ALA A CA 1
ATOM 869 C C . ALA A 1 110 ? 14.686 1.498 -18.831 1.00 90.19 110 ALA A C 1
ATOM 871 O O . ALA A 1 110 ? 15.061 0.625 -19.609 1.00 90.19 110 ALA A O 1
ATOM 872 N N . PRO A 1 111 ? 15.467 1.933 -17.819 1.00 90.31 111 PRO A N 1
ATOM 873 C CA . PRO A 1 111 ? 16.833 1.442 -17.607 1.00 90.31 111 PRO A CA 1
ATOM 874 C C . PRO A 1 111 ? 16.918 -0.035 -17.202 1.00 90.31 111 PRO A C 1
ATOM 876 O O . PRO A 1 111 ? 17.981 -0.634 -17.303 1.00 90.31 111 PRO A O 1
ATOM 879 N N . TYR A 1 112 ? 15.812 -0.613 -16.728 1.00 86.69 112 TYR A N 1
ATOM 880 C CA . TYR A 1 112 ? 15.741 -1.988 -16.229 1.00 86.69 112 TYR A CA 1
ATOM 881 C C . TYR A 1 112 ? 15.144 -2.970 -17.245 1.00 86.69 112 TYR A C 1
ATOM 883 O O . TYR A 1 112 ? 14.970 -4.148 -16.938 1.00 86.69 112 TYR A O 1
ATOM 891 N N . LYS A 1 113 ? 14.782 -2.499 -18.444 1.00 77.81 113 LYS A N 1
ATOM 892 C CA . LYS A 1 113 ? 14.362 -3.377 -19.537 1.00 77.81 113 LYS A CA 1
ATOM 893 C C . LYS A 1 113 ? 15.611 -4.011 -20.144 1.00 77.81 113 LYS A C 1
ATOM 895 O O . LYS A 1 113 ? 16.384 -3.312 -20.793 1.00 77.81 113 LYS A O 1
ATOM 900 N N . ILE A 1 114 ? 15.792 -5.303 -19.884 1.00 64.06 114 ILE A N 1
ATOM 901 C CA . ILE A 1 114 ? 16.774 -6.160 -20.561 1.00 64.06 114 ILE A CA 1
ATOM 902 C C . ILE A 1 114 ? 16.245 -6.497 -21.957 1.00 64.06 114 ILE A C 1
ATOM 904 O O . ILE A 1 114 ? 15.023 -6.764 -22.056 1.00 64.06 114 ILE A O 1
#

Foldseek 3Di:
DDPDDDPPPPPDPCPVPDDPVVVVVVVVVVVVVVVVVVVPDPDPPPDVLVVLVVVLVPDDDDDPVRSVVSSVVSVVVVCCVVCVVPCVVQWDWAQAPVRDTDTDHPVVCVVRDD

Sequence (114 aa):
MGVLKYAAPLIGPWVGFLNKQEYEKLFKNDIELMKEMAAKLPDIPDCNDLKLVATASYLADPDPDYVEGAALRGLRQLLDEKDPQQNWGGLKKVLTPEGNYLWLCHHHAAPYKI

pLDDT: mean 72.23, std 17.58, range [31.38, 92.12]

Nearest PDB structures (foldseek):
  4wav-assembly2_B  TM=4.037E-01  e=2.426E+00  Haloquadratum walsbyi C23
  4aih-assembly1_A  TM=2.346E-01  e=4.702E+00  Yersinia pseudotuberculosis YPIII
  2rdp-assembly1_A-2  TM=2.245E-01  e=3.378E+00  Geobacillus stearothermophilus
  4zzl-assembly1_A  TM=2.330E-01  e=5.024E+00  Pseudomonas aeruginosa
  6pcp-assembly2_C  TM=2.145E-01  e=9.738E+00  Bordetella pertussis

Mean predicted aligned error: 18.5 Å